Protein AF-A0A355FB93-F1 (afdb_monomer_lite)

Foldseek 3Di:
DDDDPDDDPDDDDDLLLLLLVVLVVLCVVLVDDPQRLCVVLVHDPCPNVCSSVCVDPDDPVVLVSSCVSSVHDSVVSVCVSPPDPDPCVVCVVVVRNPPPPPPPPPPPPPDPPVCPPVNVVVVVVVVVVVVCVVVVVDDPPPDD

Radius of gyration: 27.08 Å; chains: 1; bounding box: 43×81×62 Å

Structure (mmCIF, N/CA/C/O backbone):
data_AF-A0A355FB93-F1
#
_entry.id   AF-A0A355FB93-F1
#
loop_
_atom_site.group_PDB
_atom_site.id
_atom_site.type_symbol
_atom_site.label_atom_id
_atom_site.label_alt_id
_atom_site.label_comp_id
_atom_site.label_asym_id
_atom_site.label_entity_id
_atom_site.label_seq_id
_atom_site.pdbx_PDB_ins_code
_atom_site.Cartn_x
_atom_site.Cartn_y
_atom_site.Cartn_z
_atom_site.occupancy
_atom_site.B_iso_or_equiv
_atom_site.auth_seq_id
_atom_site.auth_comp_id
_atom_site.auth_asym_id
_atom_site.auth_atom_id
_atom_site.pdbx_PDB_model_num
ATOM 1 N N . MET A 1 1 ? 28.193 -21.430 -10.856 1.00 40.84 1 MET A N 1
ATOM 2 C CA . MET A 1 1 ? 28.932 -20.172 -10.626 1.00 40.84 1 MET A CA 1
ATOM 3 C C . MET A 1 1 ? 27.906 -19.048 -10.662 1.00 40.84 1 MET A C 1
ATOM 5 O O . MET A 1 1 ? 27.457 -18.692 -11.739 1.00 40.84 1 MET A O 1
ATOM 9 N N . PHE A 1 2 ? 27.410 -18.619 -9.497 1.00 38.72 2 PHE A N 1
ATOM 10 C CA . PHE A 1 2 ? 26.407 -17.553 -9.392 1.00 38.72 2 PHE A CA 1
ATOM 11 C C . PHE A 1 2 ? 27.139 -16.216 -9.314 1.00 38.72 2 PHE A C 1
ATOM 13 O O . PHE A 1 2 ? 27.811 -15.940 -8.323 1.00 38.72 2 PHE A O 1
ATOM 20 N N . THR A 1 3 ? 27.051 -15.415 -10.371 1.00 38.16 3 THR A N 1
ATOM 21 C CA . THR A 1 3 ? 27.638 -14.076 -10.395 1.00 38.16 3 THR A CA 1
ATOM 22 C C . THR A 1 3 ? 26.816 -13.167 -9.488 1.00 38.16 3 THR A C 1
ATOM 24 O O . THR A 1 3 ? 25.706 -12.758 -9.825 1.00 38.16 3 THR A O 1
ATOM 27 N N . MET A 1 4 ? 27.371 -12.889 -8.310 1.00 42.62 4 MET A N 1
ATOM 28 C CA . MET A 1 4 ? 26.972 -11.791 -7.437 1.00 42.62 4 MET A CA 1
ATOM 29 C C . MET A 1 4 ? 27.092 -10.478 -8.219 1.00 42.62 4 MET A C 1
ATOM 31 O O . MET A 1 4 ? 28.192 -9.980 -8.429 1.00 42.62 4 MET A O 1
ATOM 35 N N . ILE A 1 5 ? 25.961 -9.922 -8.655 1.00 50.38 5 ILE A N 1
ATOM 36 C CA . ILE A 1 5 ? 25.857 -8.498 -8.992 1.00 50.38 5 ILE A CA 1
ATOM 37 C C . ILE A 1 5 ? 25.240 -7.820 -7.772 1.00 50.38 5 ILE A C 1
ATOM 39 O O . ILE A 1 5 ? 24.046 -7.527 -7.726 1.00 50.38 5 ILE A O 1
ATOM 43 N N . THR A 1 6 ? 26.061 -7.635 -6.747 1.00 56.94 6 THR A N 1
ATOM 44 C CA . THR A 1 6 ? 25.876 -6.553 -5.784 1.00 56.94 6 THR A CA 1
ATOM 45 C C . THR A 1 6 ? 26.610 -5.352 -6.353 1.00 56.94 6 THR A C 1
ATOM 47 O O . THR A 1 6 ? 27.833 -5.393 -6.421 1.00 56.94 6 THR A O 1
ATOM 50 N N . ASP A 1 7 ? 25.875 -4.344 -6.820 1.00 39.00 7 ASP A N 1
ATOM 51 C CA . ASP A 1 7 ? 26.002 -2.988 -6.276 1.00 39.00 7 ASP A CA 1
ATOM 52 C C . ASP A 1 7 ? 25.021 -2.017 -6.963 1.00 39.00 7 ASP A C 1
ATOM 54 O O . ASP A 1 7 ? 25.115 -1.726 -8.157 1.00 39.00 7 ASP A O 1
ATOM 58 N N . ARG A 1 8 ? 24.047 -1.541 -6.184 1.00 47.75 8 ARG A N 1
ATOM 59 C CA . ARG A 1 8 ? 23.526 -0.169 -6.260 1.00 47.75 8 ARG A CA 1
ATOM 60 C C . ARG A 1 8 ? 22.793 0.145 -4.963 1.00 47.75 8 ARG A C 1
ATOM 62 O O . ARG A 1 8 ? 21.594 0.409 -4.921 1.00 47.75 8 ARG A O 1
ATOM 69 N N . THR A 1 9 ? 23.537 0.082 -3.870 1.00 51.34 9 THR A N 1
ATOM 70 C CA . THR A 1 9 ? 23.202 0.875 -2.693 1.00 51.34 9 THR A CA 1
ATOM 71 C C . THR A 1 9 ? 23.607 2.308 -2.990 1.00 51.34 9 THR A C 1
ATOM 73 O O . THR A 1 9 ? 24.762 2.632 -2.794 1.00 51.34 9 THR A O 1
ATOM 76 N N . GLU A 1 10 ? 22.690 3.139 -3.494 1.00 48.28 10 GLU 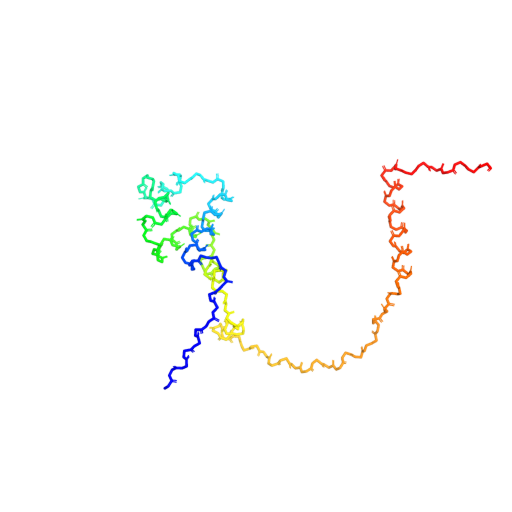A N 1
ATOM 77 C CA . GLU A 1 10 ? 22.734 4.600 -3.297 1.00 48.28 10 GLU A CA 1
ATOM 78 C C . GLU A 1 10 ? 21.467 5.275 -3.847 1.00 48.28 10 GLU A C 1
ATOM 80 O O . GLU A 1 10 ? 21.453 5.900 -4.902 1.00 48.28 10 GLU A O 1
ATOM 85 N N . SER A 1 11 ? 20.354 5.082 -3.129 1.00 40.84 11 SER A N 1
ATOM 86 C CA . SER A 1 11 ? 19.420 6.145 -2.722 1.00 40.84 11 SER A CA 1
ATOM 87 C C . SER A 1 11 ? 18.225 5.539 -1.961 1.00 40.84 11 SER A C 1
ATOM 89 O O . SER A 1 11 ? 17.523 4.679 -2.477 1.00 40.84 11 SER A O 1
ATOM 91 N N . THR A 1 12 ? 17.983 6.034 -0.742 1.00 48.34 12 THR A N 1
ATOM 92 C CA . THR A 1 12 ? 16.670 6.103 -0.057 1.00 48.34 12 THR A CA 1
ATOM 93 C C . THR A 1 12 ? 15.811 4.828 0.140 1.00 48.34 12 THR A C 1
ATOM 95 O O . THR A 1 12 ? 14.877 4.561 -0.608 1.00 48.34 12 THR A O 1
ATOM 98 N N . GLY A 1 13 ? 15.999 4.159 1.290 1.00 61.25 13 GLY A N 1
ATOM 99 C CA . GLY A 1 13 ? 15.015 3.272 1.947 1.00 61.25 13 GLY A CA 1
ATOM 100 C C . GLY A 1 13 ? 14.815 1.881 1.324 1.00 61.25 13 GLY A C 1
ATOM 101 O O . GLY A 1 13 ? 14.827 1.719 0.109 1.00 61.25 13 GLY A O 1
ATOM 102 N N . SER A 1 14 ? 14.601 0.854 2.158 1.00 87.81 14 SER A N 1
ATOM 103 C CA . SER A 1 14 ? 14.285 -0.510 1.676 1.00 87.81 14 SER A CA 1
ATOM 104 C C . SER A 1 14 ? 13.049 -0.515 0.759 1.00 87.81 14 SER A C 1
ATOM 106 O O . SER A 1 14 ? 12.168 0.336 0.910 1.00 87.81 14 SER A O 1
ATOM 108 N N . GLU A 1 15 ? 12.904 -1.486 -0.153 1.00 89.88 15 GLU A N 1
ATOM 109 C CA . GLU A 1 15 ? 11.696 -1.626 -0.991 1.00 89.88 15 GLU A CA 1
ATOM 110 C C . GLU A 1 15 ? 10.423 -1.659 -0.138 1.00 89.88 15 GLU A C 1
ATOM 112 O O . GLU A 1 15 ? 9.395 -1.097 -0.508 1.00 89.88 15 GLU A O 1
ATOM 117 N N . THR A 1 16 ? 10.518 -2.249 1.054 1.00 92.12 16 THR A N 1
ATOM 118 C CA . THR A 1 16 ? 9.438 -2.250 2.045 1.00 92.12 16 THR A CA 1
ATOM 119 C C . THR A 1 16 ? 9.074 -0.835 2.492 1.00 92.12 16 THR A C 1
ATOM 121 O O . THR A 1 16 ? 7.898 -0.488 2.531 1.00 92.12 16 THR A O 1
ATOM 124 N N . GLU A 1 17 ? 10.060 0.006 2.802 1.00 93.00 17 GLU A N 1
ATOM 125 C CA . GLU A 1 17 ? 9.829 1.395 3.206 1.00 93.00 17 GLU A CA 1
ATOM 126 C C . GLU A 1 17 ? 9.209 2.214 2.071 1.00 93.00 17 GLU A C 1
ATOM 128 O O . GLU A 1 17 ? 8.259 2.966 2.286 1.00 93.00 17 GLU A O 1
ATOM 133 N N . ARG A 1 18 ? 9.693 2.028 0.842 1.00 94.06 18 ARG A N 1
ATOM 134 C CA . ARG A 1 18 ? 9.128 2.679 -0.344 1.00 94.06 18 ARG A CA 1
ATOM 135 C C . ARG A 1 18 ? 7.687 2.243 -0.599 1.00 94.06 18 ARG A C 1
ATOM 137 O O . ARG A 1 18 ? 6.843 3.087 -0.894 1.00 94.06 18 ARG A O 1
ATOM 144 N N . LEU A 1 19 ? 7.378 0.962 -0.399 1.00 95.19 19 LEU A N 1
ATOM 145 C CA . LEU A 1 19 ? 6.015 0.445 -0.489 1.00 95.19 19 LEU A CA 1
ATOM 146 C C . LEU A 1 19 ? 5.109 1.026 0.608 1.00 95.19 19 LEU A C 1
ATOM 148 O O . LEU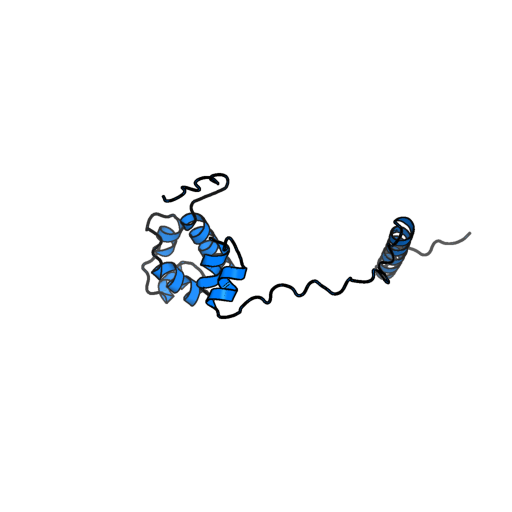 A 1 19 ? 3.985 1.426 0.314 1.00 95.19 19 LEU A O 1
ATOM 152 N N . LEU A 1 20 ? 5.599 1.150 1.848 1.00 95.69 20 LEU A N 1
ATOM 153 C CA . LEU A 1 20 ? 4.868 1.817 2.934 1.00 95.69 20 LEU A CA 1
ATOM 154 C C . LEU A 1 20 ? 4.588 3.293 2.618 1.00 95.69 20 LEU A C 1
ATOM 156 O O . LEU A 1 20 ? 3.476 3.756 2.858 1.00 95.69 20 LEU A O 1
ATOM 160 N N . ARG A 1 21 ? 5.554 4.020 2.039 1.00 95.12 21 ARG A N 1
ATOM 161 C CA . ARG A 1 21 ? 5.368 5.419 1.613 1.00 95.12 21 ARG A CA 1
ATOM 162 C C . ARG A 1 21 ? 4.328 5.550 0.499 1.00 95.12 21 ARG A C 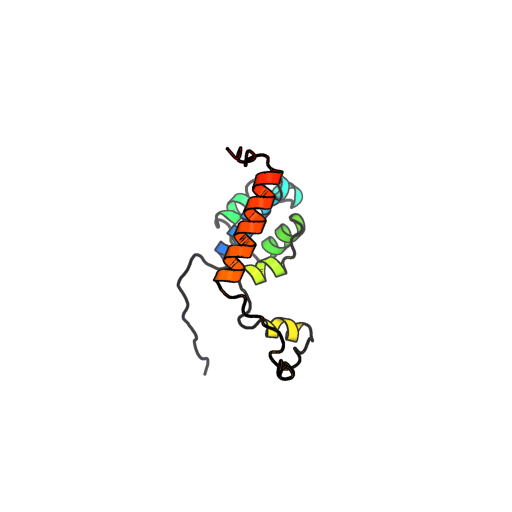1
ATOM 164 O O . ARG A 1 21 ? 3.489 6.443 0.570 1.00 95.12 21 ARG A O 1
ATOM 171 N N . LEU A 1 22 ? 4.343 4.657 -0.496 1.00 95.69 22 LEU A N 1
ATOM 172 C CA . LEU A 1 22 ? 3.320 4.636 -1.550 1.00 95.69 22 LEU A CA 1
ATOM 173 C C . LEU A 1 22 ? 1.927 4.346 -0.988 1.00 95.69 22 LEU A C 1
ATOM 175 O O . LEU A 1 22 ? 0.967 5.011 -1.368 1.00 95.69 22 LEU A O 1
ATOM 179 N N . LEU A 1 23 ? 1.814 3.390 -0.063 1.00 96.06 23 LEU A N 1
ATOM 180 C CA . LEU A 1 23 ? 0.548 3.094 0.605 1.00 96.06 23 LEU A CA 1
ATOM 181 C C . LEU A 1 23 ? 0.053 4.290 1.428 1.00 96.06 23 LEU A C 1
ATOM 183 O O . LEU A 1 23 ? -1.135 4.596 1.385 1.00 96.06 23 LEU A O 1
ATOM 187 N N . ASP A 1 24 ? 0.938 4.993 2.139 1.00 95.88 24 ASP A N 1
ATOM 188 C CA . ASP A 1 24 ? 0.553 6.192 2.892 1.00 95.88 24 ASP A CA 1
ATOM 189 C C . ASP A 1 24 ? 0.068 7.317 1.967 1.00 95.88 24 ASP A C 1
ATOM 191 O O . ASP A 1 24 ? -0.985 7.909 2.205 1.00 95.88 24 ASP A O 1
ATOM 195 N N . ALA A 1 25 ? 0.776 7.557 0.859 1.00 95.81 25 ALA A N 1
ATOM 196 C CA . ALA A 1 25 ? 0.363 8.523 -0.155 1.00 95.81 25 ALA A CA 1
ATOM 197 C C . ALA A 1 25 ? -1.005 8.167 -0.762 1.00 95.81 25 ALA A C 1
ATOM 199 O O . ALA A 1 25 ? -1.879 9.027 -0.865 1.00 95.81 25 ALA A O 1
ATOM 200 N N . ALA A 1 26 ? -1.232 6.893 -1.087 1.00 95.88 26 ALA A N 1
ATOM 201 C CA . ALA A 1 26 ? -2.514 6.407 -1.587 1.00 95.88 26 ALA A CA 1
ATOM 202 C C . ALA A 1 26 ? -3.660 6.620 -0.583 1.00 95.88 26 ALA A C 1
ATOM 204 O O . ALA A 1 26 ? -4.750 7.059 -0.958 1.00 95.88 26 ALA A O 1
ATOM 205 N N . ILE A 1 27 ? -3.413 6.369 0.706 1.00 95.88 27 ILE A N 1
ATOM 206 C CA . ILE A 1 27 ? -4.384 6.638 1.773 1.00 95.88 27 ILE A CA 1
ATOM 207 C C . ILE A 1 27 ? -4.714 8.133 1.829 1.00 95.88 27 ILE A C 1
ATOM 209 O O . ILE A 1 27 ? -5.892 8.488 1.869 1.00 95.88 27 ILE A O 1
ATOM 213 N N . LEU A 1 28 ? -3.708 9.010 1.776 1.00 95.12 28 LEU A N 1
ATOM 214 C CA . LEU A 1 28 ? -3.915 10.462 1.763 1.00 95.12 28 LEU A CA 1
ATOM 215 C C . LEU A 1 28 ? -4.739 10.911 0.545 1.00 95.12 28 LEU A C 1
ATOM 217 O O . LEU A 1 28 ? -5.684 11.687 0.693 1.00 95.12 28 LEU A O 1
ATOM 221 N N . MET A 1 29 ? -4.440 10.377 -0.642 1.00 95.88 29 MET A N 1
ATOM 222 C CA . MET A 1 29 ? -5.165 10.686 -1.881 1.00 95.88 29 MET A CA 1
ATOM 223 C C . MET A 1 29 ? -6.616 10.196 -1.868 1.00 95.88 29 MET A C 1
ATOM 225 O O . MET A 1 29 ? -7.479 10.840 -2.462 1.00 95.88 29 MET A O 1
ATOM 229 N N . SER A 1 30 ? -6.911 9.108 -1.150 1.00 95.19 30 SER A N 1
ATOM 230 C CA . SER A 1 30 ? -8.275 8.574 -1.028 1.00 95.19 30 SER A CA 1
ATOM 231 C C . SER A 1 30 ? -9.242 9.502 -0.281 1.00 95.19 30 SER A C 1
ATOM 233 O O . SER A 1 30 ? -10.451 9.284 -0.327 1.00 95.19 30 SER A O 1
ATOM 235 N N . ARG A 1 31 ? -8.730 10.520 0.434 1.00 93.81 31 ARG A N 1
ATOM 236 C CA . ARG A 1 31 ? -9.487 11.415 1.334 1.00 93.81 31 ARG A CA 1
ATOM 237 C C . ARG A 1 31 ? -10.246 10.697 2.460 1.00 93.81 31 ARG A C 1
ATOM 239 O O . ARG A 1 31 ? -11.070 11.314 3.133 1.00 93.81 31 ARG A O 1
ATOM 246 N N . ARG A 1 32 ? -9.959 9.417 2.703 1.00 95.38 32 ARG A N 1
ATOM 247 C CA . ARG A 1 32 ? -10.549 8.624 3.787 1.00 95.38 32 ARG A CA 1
ATOM 248 C C . ARG A 1 32 ? -9.611 8.600 4.979 1.00 95.38 32 ARG A C 1
ATOM 250 O O . ARG A 1 32 ? -8.388 8.564 4.848 1.00 95.38 32 ARG A O 1
ATOM 257 N N . SER A 1 33 ? -10.181 8.615 6.179 1.00 95.38 33 SER A N 1
ATOM 258 C CA . SER A 1 33 ? -9.362 8.545 7.391 1.00 95.38 33 SER A CA 1
ATOM 259 C C . SER A 1 33 ? -8.793 7.137 7.584 1.00 95.38 33 SER A C 1
ATOM 261 O O . SER A 1 33 ? -9.452 6.140 7.285 1.00 95.38 33 SER A O 1
ATOM 263 N N . ARG A 1 34 ? -7.604 7.031 8.190 1.00 95.94 34 ARG A N 1
ATOM 264 C CA . ARG A 1 34 ? -7.011 5.731 8.562 1.00 95.94 34 ARG A CA 1
ATOM 265 C C . ARG A 1 34 ? -7.973 4.868 9.392 1.00 95.94 34 ARG A C 1
ATOM 267 O O . ARG A 1 34 ? -8.082 3.676 9.147 1.00 95.94 34 ARG A O 1
ATOM 274 N N . ARG A 1 35 ? -8.729 5.485 10.310 1.00 96.62 35 ARG A N 1
ATOM 275 C CA . ARG A 1 35 ? -9.746 4.811 11.138 1.00 96.62 35 ARG A CA 1
ATOM 276 C C . ARG A 1 35 ? -10.896 4.239 10.307 1.00 96.62 35 ARG A C 1
ATOM 278 O O . ARG A 1 35 ? -11.439 3.190 10.639 1.00 96.62 35 ARG A O 1
ATOM 285 N N . GLU A 1 36 ? -11.307 4.942 9.257 1.00 97.62 36 GLU A N 1
ATOM 286 C CA . GLU A 1 36 ? -12.360 4.469 8.365 1.00 97.62 36 GLU A CA 1
ATOM 287 C C . GLU A 1 36 ? -11.911 3.240 7.574 1.00 97.62 36 GLU A C 1
ATOM 289 O O . GLU A 1 36 ? -12.658 2.264 7.512 1.00 97.62 36 GLU A O 1
ATOM 294 N N . ILE A 1 37 ? -10.686 3.279 7.046 1.00 97.75 37 ILE A N 1
ATOM 295 C CA . ILE A 1 37 ? -10.055 2.164 6.332 1.00 97.75 37 ILE A CA 1
ATOM 296 C C . ILE A 1 37 ? -9.888 0.962 7.269 1.00 97.75 37 ILE A C 1
ATOM 298 O O . ILE A 1 37 ? -10.320 -0.136 6.933 1.00 97.75 37 ILE A O 1
ATOM 302 N N . GLU A 1 38 ? -9.350 1.169 8.478 1.00 98.06 38 GLU A N 1
ATOM 303 C CA . GLU A 1 38 ? -9.223 0.122 9.505 1.00 98.06 38 GLU A CA 1
ATOM 304 C C . GLU A 1 38 ? -10.576 -0.536 9.800 1.00 98.06 38 GLU A C 1
ATOM 306 O O . GLU A 1 38 ? -10.700 -1.756 9.738 1.00 98.06 38 GLU A O 1
ATOM 311 N N . ARG A 1 39 ? -11.622 0.265 10.037 1.00 97.75 39 ARG A N 1
ATOM 312 C CA . ARG A 1 39 ? -12.978 -0.240 10.290 1.00 97.75 39 ARG A CA 1
ATOM 313 C C . ARG A 1 39 ? -13.528 -1.042 9.112 1.00 97.75 39 ARG A C 1
ATOM 315 O O . ARG A 1 39 ? -14.176 -2.060 9.336 1.00 97.75 39 ARG A O 1
ATOM 322 N N . LYS A 1 40 ? -13.301 -0.595 7.875 1.00 97.69 40 LYS A N 1
ATOM 323 C CA . LYS A 1 40 ? -13.799 -1.284 6.678 1.00 97.69 40 LYS A CA 1
ATOM 324 C C . LYS A 1 40 ? -13.084 -2.618 6.443 1.00 97.69 40 LYS A C 1
ATOM 326 O O . LYS A 1 40 ? -13.732 -3.581 6.046 1.00 97.69 40 LYS A O 1
ATOM 331 N N . LEU A 1 41 ? -11.795 -2.686 6.771 1.00 97.38 41 LEU A N 1
ATOM 332 C CA . LEU A 1 41 ? -10.972 -3.896 6.707 1.00 97.38 41 LEU A CA 1
ATOM 333 C C . LEU A 1 41 ? -11.119 -4.818 7.932 1.00 97.38 41 LEU A C 1
ATOM 335 O O . LEU A 1 41 ? -10.511 -5.887 7.966 1.00 97.38 41 LEU A O 1
ATOM 339 N N . GLY A 1 42 ? -11.898 -4.422 8.946 1.00 97.75 42 GLY A N 1
ATOM 340 C CA . GLY A 1 42 ? -12.036 -5.173 10.199 1.00 97.75 42 GLY A CA 1
ATOM 341 C C . GLY A 1 42 ? -10.763 -5.179 11.054 1.00 97.75 42 GLY A C 1
ATOM 342 O O . GLY A 1 42 ? -10.558 -6.085 11.859 1.00 97.75 42 GLY A O 1
ATOM 343 N N . TRP A 1 43 ? -9.880 -4.199 10.866 1.00 97.62 43 TRP A N 1
ATOM 344 C CA . TRP A 1 43 ? -8.636 -4.063 11.617 1.00 97.62 43 TRP A CA 1
ATOM 345 C C . TRP A 1 43 ? -8.850 -3.288 12.916 1.00 97.62 43 TRP A C 1
ATOM 347 O O . TRP A 1 43 ? -9.726 -2.426 13.021 1.00 97.62 43 TRP A O 1
ATOM 357 N N . SER A 1 44 ? -8.024 -3.590 13.919 1.00 97.12 44 SER A N 1
ATOM 358 C CA . SER A 1 44 ? -8.043 -2.867 15.186 1.00 97.12 44 SER A CA 1
ATOM 359 C C . SER A 1 44 ? -7.603 -1.413 15.006 1.00 97.12 44 SER A C 1
ATOM 361 O O . SER A 1 44 ? -6.841 -1.064 14.101 1.00 97.12 44 SER A O 1
ATOM 363 N N . GLN A 1 45 ? -8.081 -0.546 15.897 1.00 96.75 45 GLN A N 1
ATOM 364 C CA . GLN A 1 45 ? -7.735 0.869 15.862 1.00 96.75 45 GLN A CA 1
ATOM 365 C C . GLN A 1 45 ? -6.219 1.069 16.007 1.00 96.75 45 GLN A C 1
ATOM 367 O O . GLN A 1 45 ? -5.596 0.561 16.939 1.00 96.75 45 GLN A O 1
ATOM 372 N N . GLY A 1 46 ? -5.629 1.852 15.105 1.00 96.31 46 GLY A N 1
ATOM 373 C CA . GLY A 1 46 ? -4.197 2.154 15.103 1.00 96.31 46 GLY A CA 1
ATOM 374 C C . GLY A 1 46 ? -3.320 1.071 14.470 1.00 96.31 46 GLY A C 1
ATOM 375 O O . GLY A 1 46 ? -2.096 1.248 14.423 1.00 96.31 46 GLY A O 1
ATOM 376 N N . TYR A 1 47 ? -3.911 -0.012 13.956 1.00 97.44 47 TYR A N 1
ATOM 377 C CA . TYR A 1 47 ? -3.205 -1.052 13.213 1.00 97.44 47 TYR A CA 1
ATOM 378 C C . TYR A 1 47 ? -2.473 -0.479 11.998 1.00 97.44 47 TYR A C 1
ATOM 380 O O . TYR A 1 47 ? -1.271 -0.693 11.837 1.00 97.44 47 TYR A O 1
ATOM 388 N N . LEU A 1 48 ? -3.162 0.332 11.192 1.00 96.75 48 LEU A N 1
ATOM 389 C CA . LEU A 1 48 ? -2.613 0.957 9.992 1.00 96.75 48 LEU A CA 1
ATOM 390 C C . LEU A 1 48 ? -1.496 1.936 10.355 1.00 96.75 48 LEU A C 1
ATOM 392 O O . LEU A 1 48 ? -0.456 1.973 9.707 1.00 96.75 48 LEU A O 1
ATOM 396 N N . GLY A 1 49 ? -1.655 2.676 11.454 1.00 96.50 49 GLY A N 1
ATOM 397 C CA . GLY A 1 49 ? -0.587 3.531 11.972 1.00 96.50 49 GLY A CA 1
ATOM 398 C C . GLY A 1 49 ? 0.654 2.740 12.403 1.00 96.50 49 GLY A C 1
ATOM 399 O O . GLY A 1 49 ? 1.777 3.195 12.202 1.00 96.50 49 GLY A O 1
ATOM 400 N N . SER A 1 50 ? 0.482 1.573 13.024 1.00 96.88 50 SER A N 1
ATOM 401 C CA . SER A 1 50 ? 1.599 0.704 13.418 1.00 96.88 50 SER A CA 1
ATOM 402 C C . SER A 1 50 ? 2.281 0.053 12.216 1.00 96.88 50 SER A C 1
ATOM 404 O O . SER A 1 50 ? 3.509 -0.012 12.201 1.00 96.88 50 SER A O 1
ATOM 406 N N . LEU A 1 51 ? 1.511 -0.341 11.198 1.00 96.81 51 LEU A N 1
ATOM 407 C CA . LEU A 1 51 ? 2.017 -0.851 9.924 1.00 96.81 51 LEU A CA 1
ATOM 408 C C . LEU A 1 51 ? 2.852 0.206 9.184 1.00 96.81 51 LEU A C 1
ATOM 410 O O . LEU A 1 51 ? 4.007 -0.043 8.859 1.00 96.81 51 LEU A O 1
ATOM 414 N N . LEU A 1 52 ? 2.306 1.411 8.985 1.00 95.31 52 LEU A N 1
ATOM 415 C CA . LEU A 1 52 ? 2.970 2.494 8.245 1.00 95.31 52 LEU A CA 1
ATOM 416 C C . LEU A 1 52 ? 4.234 3.022 8.935 1.00 95.31 52 LEU A C 1
ATOM 418 O O . LEU A 1 52 ? 5.154 3.482 8.272 1.00 95.31 52 LEU A O 1
ATOM 422 N N . ARG A 1 53 ? 4.308 2.923 10.267 1.00 94.06 53 ARG A N 1
ATOM 423 C CA . ARG A 1 53 ? 5.519 3.251 11.041 1.00 94.06 53 ARG A CA 1
ATOM 424 C C . ARG A 1 53 ? 6.516 2.092 11.137 1.00 94.06 53 ARG A C 1
ATOM 426 O O . ARG A 1 53 ? 7.501 2.221 11.855 1.00 94.06 53 ARG A O 1
ATOM 433 N N . GLY A 1 54 ? 6.232 0.950 10.510 1.00 92.69 54 GLY A N 1
ATOM 434 C CA . GLY A 1 54 ? 7.100 -0.229 10.539 1.00 92.69 54 GLY A CA 1
ATOM 435 C C . GLY A 1 54 ? 7.168 -0.952 11.889 1.00 92.69 54 GLY A C 1
ATOM 436 O O . GLY A 1 54 ? 8.032 -1.800 12.078 1.00 92.69 54 GLY A O 1
ATOM 437 N N . ARG A 1 55 ? 6.265 -0.663 12.839 1.00 93.75 55 ARG A N 1
ATOM 438 C CA . ARG A 1 55 ? 6.194 -1.395 14.125 1.00 93.75 55 ARG A CA 1
ATOM 439 C C . ARG A 1 55 ? 5.648 -2.810 13.953 1.00 93.75 55 ARG A C 1
ATOM 441 O O . ARG A 1 55 ? 5.882 -3.670 14.793 1.00 93.75 55 ARG A O 1
ATOM 448 N N . ILE A 1 56 ? 4.888 -3.025 12.882 1.00 94.44 56 ILE A N 1
ATOM 449 C CA . ILE A 1 56 ? 4.418 -4.331 12.428 1.00 94.44 56 ILE A CA 1
ATOM 450 C C . ILE A 1 56 ? 4.999 -4.544 11.032 1.00 94.44 56 ILE A C 1
ATOM 452 O O . ILE A 1 56 ? 4.966 -3.636 10.203 1.00 94.44 56 ILE A O 1
ATOM 456 N N . GLY A 1 57 ? 5.525 -5.740 10.772 1.00 93.25 57 GLY A N 1
ATOM 457 C CA . GLY A 1 57 ? 6.105 -6.071 9.474 1.00 93.25 57 GLY A CA 1
ATOM 458 C C . GLY A 1 57 ? 5.073 -6.043 8.343 1.00 93.25 57 GLY A C 1
ATOM 459 O O . GLY A 1 57 ? 3.985 -6.618 8.462 1.00 93.25 57 GLY A O 1
ATOM 460 N N . LEU A 1 58 ? 5.439 -5.424 7.218 1.00 96.06 58 LEU A N 1
ATOM 461 C CA . LEU A 1 58 ? 4.623 -5.406 6.009 1.00 96.06 58 LEU A CA 1
ATOM 462 C C . LEU A 1 58 ? 4.623 -6.784 5.339 1.00 96.06 58 LEU A C 1
ATOM 464 O O . LEU A 1 58 ? 5.503 -7.142 4.566 1.00 96.06 58 LEU A O 1
ATOM 468 N N . LYS A 1 59 ? 3.596 -7.573 5.637 1.00 95.94 59 LYS A N 1
ATOM 469 C CA . LYS A 1 59 ? 3.278 -8.811 4.913 1.00 95.94 59 LYS A CA 1
ATOM 470 C C . LYS A 1 59 ? 2.570 -8.523 3.586 1.00 95.94 59 LYS A C 1
ATOM 472 O O . LYS A 1 59 ? 1.784 -7.582 3.497 1.00 95.94 59 LYS A O 1
ATOM 477 N N . VAL A 1 60 ? 2.757 -9.415 2.613 1.00 95.81 60 VAL A N 1
ATOM 478 C CA . VAL A 1 60 ? 2.142 -9.359 1.272 1.00 95.81 60 VAL A CA 1
ATOM 479 C C . VAL A 1 60 ? 0.617 -9.202 1.326 1.00 95.81 60 VAL A C 1
ATOM 481 O O . VAL A 1 60 ? 0.048 -8.415 0.575 1.00 95.81 60 VAL A O 1
ATOM 484 N N . TRP A 1 61 ? -0.059 -9.887 2.255 1.00 97.25 61 TRP A N 1
ATOM 485 C CA . TRP A 1 61 ? -1.516 -9.795 2.384 1.00 97.25 61 TRP A CA 1
ATOM 486 C C . TRP A 1 61 ? -2.007 -8.374 2.714 1.00 97.25 61 TRP A C 1
ATOM 488 O O . TRP A 1 61 ? -3.092 -8.006 2.270 1.00 97.25 61 TRP A O 1
ATOM 498 N N . HIS A 1 62 ? -1.221 -7.551 3.427 1.00 97.12 62 HIS A N 1
ATOM 499 C CA . HIS A 1 62 ? -1.597 -6.158 3.698 1.00 97.12 62 HIS A CA 1
ATOM 500 C C . HIS A 1 62 ? -1.639 -5.340 2.414 1.00 97.12 62 HIS A C 1
ATOM 502 O O . HIS A 1 62 ? -2.527 -4.510 2.252 1.00 97.12 62 HIS A O 1
ATOM 508 N N . VAL A 1 63 ? -0.686 -5.582 1.507 1.00 96.81 63 VAL A N 1
ATOM 509 C CA . VAL A 1 63 ? -0.611 -4.890 0.218 1.00 96.81 63 VAL A CA 1
ATOM 510 C C . VAL A 1 63 ? -1.874 -5.191 -0.573 1.00 96.81 63 VAL A C 1
ATOM 512 O O . VAL A 1 63 ? -2.534 -4.264 -1.028 1.00 96.81 63 VAL A O 1
ATOM 515 N N . PHE A 1 64 ? -2.281 -6.461 -0.653 1.00 97.69 64 PHE A N 1
ATOM 516 C CA . PHE A 1 64 ? -3.528 -6.856 -1.314 1.00 97.69 64 PHE A CA 1
ATOM 517 C C . PHE A 1 64 ? -4.781 -6.298 -0.634 1.00 97.69 64 PHE A C 1
ATOM 519 O O . PHE A 1 64 ? -5.698 -5.858 -1.320 1.00 97.69 64 PHE A O 1
ATOM 526 N N . ALA A 1 65 ? -4.844 -6.308 0.698 1.00 97.69 65 ALA A N 1
ATOM 527 C CA . ALA A 1 65 ? -5.995 -5.782 1.426 1.00 97.69 65 ALA A CA 1
ATOM 528 C C . ALA A 1 65 ? -6.160 -4.269 1.209 1.00 97.69 65 ALA A C 1
ATOM 530 O O . ALA A 1 65 ? -7.245 -3.811 0.860 1.00 97.69 65 ALA A O 1
ATOM 531 N N . LEU A 1 66 ? -5.075 -3.504 1.360 1.00 97.12 66 LEU A N 1
ATOM 532 C CA . LEU A 1 66 ? -5.096 -2.050 1.207 1.00 97.12 66 LEU A CA 1
ATOM 533 C C . LEU A 1 66 ? -5.301 -1.623 -0.239 1.00 97.12 66 LEU A C 1
ATOM 535 O O . LEU A 1 66 ? -6.106 -0.738 -0.487 1.00 97.12 66 LEU A O 1
ATOM 539 N N . SER A 1 67 ? -4.614 -2.250 -1.192 1.00 96.75 67 SER A N 1
ATOM 540 C CA . SER A 1 67 ? -4.783 -1.929 -2.616 1.00 96.75 67 SER A CA 1
ATOM 541 C C . SER A 1 67 ? -6.232 -2.121 -3.064 1.00 96.75 67 SER A C 1
ATOM 543 O O . SER A 1 67 ? -6.811 -1.198 -3.625 1.00 96.75 67 SER A O 1
ATOM 545 N N . ARG A 1 68 ? -6.873 -3.242 -2.704 1.00 95.94 68 ARG A N 1
ATOM 546 C CA . ARG A 1 68 ? -8.298 -3.477 -2.996 1.00 95.94 68 ARG A CA 1
ATOM 547 C C . ARG A 1 68 ? -9.214 -2.445 -2.343 1.00 95.94 68 ARG A C 1
ATOM 549 O O . ARG A 1 68 ? -10.116 -1.940 -2.998 1.00 95.94 68 ARG A O 1
ATOM 556 N N . GLU A 1 69 ? -8.974 -2.114 -1.077 1.00 97.06 69 GLU A N 1
ATOM 557 C CA . GLU A 1 69 ? -9.771 -1.119 -0.346 1.00 97.06 69 GLU A CA 1
ATOM 558 C C . GLU A 1 69 ? -9.598 0.309 -0.891 1.00 97.06 69 GLU A C 1
ATOM 560 O O . GLU A 1 69 ? -10.512 1.129 -0.797 1.00 97.06 69 GLU A O 1
ATOM 565 N N . LEU A 1 70 ? -8.435 0.607 -1.471 1.00 96.06 70 LEU A N 1
ATOM 566 C CA . LEU A 1 70 ? -8.100 1.901 -2.067 1.00 96.06 70 LEU A CA 1
ATOM 567 C C . LEU A 1 70 ? -8.397 1.963 -3.575 1.00 96.06 70 LEU A C 1
ATOM 569 O O . LEU A 1 70 ? -8.203 3.015 -4.176 1.00 96.06 70 LEU A O 1
ATOM 573 N N . GLY A 1 71 ? -8.861 0.868 -4.189 1.00 95.44 71 GLY A N 1
ATOM 574 C CA . GLY A 1 71 ? -9.129 0.799 -5.630 1.00 95.44 71 GLY A CA 1
ATOM 575 C C . GLY A 1 71 ? -7.868 0.843 -6.499 1.00 95.44 71 GLY A C 1
ATOM 576 O O . GLY A 1 71 ? -7.907 1.343 -7.619 1.00 95.44 71 GLY A O 1
ATOM 577 N N . ILE A 1 72 ? -6.744 0.354 -5.978 1.00 96.31 72 ILE A N 1
ATOM 578 C CA . ILE A 1 72 ? -5.444 0.326 -6.650 1.00 96.31 72 ILE A CA 1
ATOM 579 C C . ILE A 1 72 ? -5.144 -1.101 -7.095 1.00 96.31 72 ILE A C 1
ATOM 581 O O . ILE A 1 72 ? -5.354 -2.048 -6.340 1.00 96.31 72 ILE A O 1
ATOM 585 N N . GLU A 1 73 ? -4.590 -1.253 -8.295 1.00 95.81 73 GLU A N 1
ATOM 586 C CA . GLU A 1 73 ? -4.105 -2.545 -8.773 1.00 95.81 73 GLU A CA 1
ATOM 587 C C . GLU A 1 73 ? -2.840 -2.950 -7.988 1.00 95.81 73 GLU A C 1
ATOM 589 O O . GLU A 1 73 ? -1.829 -2.245 -8.078 1.00 95.81 73 GLU A O 1
ATOM 594 N N . PRO A 1 74 ? -2.829 -4.059 -7.221 1.00 94.44 74 PRO A N 1
ATOM 595 C CA . PRO A 1 74 ? -1.688 -4.419 -6.378 1.00 94.44 74 PRO A CA 1
ATOM 596 C C . PRO A 1 74 ? -0.376 -4.536 -7.161 1.00 94.44 74 PRO A C 1
ATOM 598 O O . PRO A 1 74 ? 0.671 -4.106 -6.675 1.00 94.44 74 PRO A O 1
ATOM 601 N N . LEU A 1 75 ? -0.430 -5.074 -8.387 1.00 92.50 75 LEU A N 1
ATOM 602 C CA . LEU A 1 75 ? 0.746 -5.219 -9.246 1.00 92.50 75 LEU A CA 1
ATOM 603 C C . LEU A 1 75 ? 1.395 -3.865 -9.571 1.00 92.50 75 LEU A C 1
ATOM 605 O O . LEU A 1 75 ? 2.620 -3.774 -9.616 1.00 92.50 75 LEU A O 1
ATOM 609 N N . SER A 1 76 ? 0.599 -2.799 -9.713 1.00 93.75 76 SER A N 1
ATOM 610 C CA . SER A 1 76 ? 1.120 -1.453 -9.981 1.00 93.75 76 SER A CA 1
ATOM 611 C C . SER A 1 76 ? 2.022 -0.945 -8.852 1.00 93.75 76 SER A C 1
ATOM 613 O O . SER A 1 76 ? 3.058 -0.336 -9.121 1.00 93.75 76 SER A O 1
ATOM 615 N N . LEU A 1 77 ? 1.699 -1.263 -7.592 1.00 94.94 77 LEU A N 1
ATOM 616 C CA . LEU A 1 77 ? 2.517 -0.886 -6.439 1.00 94.94 77 LEU A CA 1
ATOM 617 C C . LEU A 1 77 ? 3.873 -1.594 -6.480 1.00 94.94 77 LEU A C 1
ATOM 619 O O . LEU A 1 77 ? 4.909 -0.957 -6.296 1.00 94.94 77 LEU A O 1
ATOM 623 N N . PHE A 1 78 ? 3.877 -2.898 -6.769 1.00 93.69 78 PHE A N 1
ATOM 624 C CA . PHE A 1 78 ? 5.113 -3.670 -6.875 1.00 93.69 78 PHE A CA 1
ATOM 625 C C . PHE A 1 78 ? 5.983 -3.204 -8.039 1.00 93.69 78 PHE A C 1
ATOM 627 O O . PHE A 1 78 ? 7.176 -3.033 -7.834 1.00 93.69 78 PHE A O 1
ATOM 634 N N . LEU A 1 79 ? 5.411 -2.931 -9.214 1.00 92.50 79 LEU A N 1
ATOM 635 C CA . LEU A 1 79 ? 6.170 -2.433 -10.368 1.00 92.50 79 LEU A CA 1
ATOM 636 C C . LEU A 1 79 ? 6.700 -1.010 -10.159 1.00 92.50 79 LEU A C 1
ATOM 638 O O . LEU A 1 79 ? 7.777 -0.679 -10.643 1.00 92.50 79 LEU A O 1
ATOM 642 N N . THR A 1 80 ? 5.983 -0.178 -9.399 1.00 93.06 80 THR A N 1
ATOM 643 C CA . THR A 1 80 ? 6.459 1.163 -9.027 1.00 93.06 80 THR A CA 1
ATOM 644 C C . THR A 1 80 ? 7.650 1.077 -8.069 1.00 93.06 80 THR A C 1
ATOM 646 O O . THR A 1 80 ? 8.606 1.849 -8.170 1.00 93.06 80 THR A O 1
ATOM 649 N N . VAL A 1 81 ? 7.615 0.135 -7.119 1.00 93.94 81 VAL A N 1
ATOM 650 C CA . VAL A 1 81 ? 8.701 -0.040 -6.148 1.00 93.94 81 VAL A CA 1
ATOM 651 C C . VAL A 1 81 ? 9.878 -0.811 -6.752 1.00 93.94 81 VAL A C 1
ATOM 653 O O . VAL A 1 81 ? 11.032 -0.440 -6.572 1.00 93.94 81 VAL A O 1
ATOM 656 N N . ALA A 1 82 ? 9.625 -1.868 -7.496 1.00 90.62 82 ALA A N 1
ATOM 657 C CA . ALA A 1 82 ? 10.637 -2.726 -8.085 1.00 90.62 82 ALA A CA 1
ATOM 658 C C . ALA A 1 82 ? 10.412 -2.776 -9.600 1.00 90.62 82 ALA A C 1
ATOM 660 O O . ALA A 1 82 ? 9.872 -3.763 -10.107 1.00 90.62 82 ALA A O 1
ATOM 661 N N . PRO A 1 83 ? 10.783 -1.706 -10.329 1.00 88.31 83 PRO A N 1
ATOM 662 C CA . PRO A 1 83 ? 10.653 -1.702 -11.774 1.00 88.31 83 PRO A CA 1
ATOM 663 C C . PRO A 1 83 ? 11.499 -2.835 -12.374 1.00 88.31 83 PRO A C 1
ATOM 665 O O . PRO A 1 83 ? 12.607 -3.105 -11.893 1.00 88.31 83 PRO A O 1
ATOM 668 N N . PRO A 1 84 ? 10.994 -3.522 -13.412 1.00 87.31 84 PRO A N 1
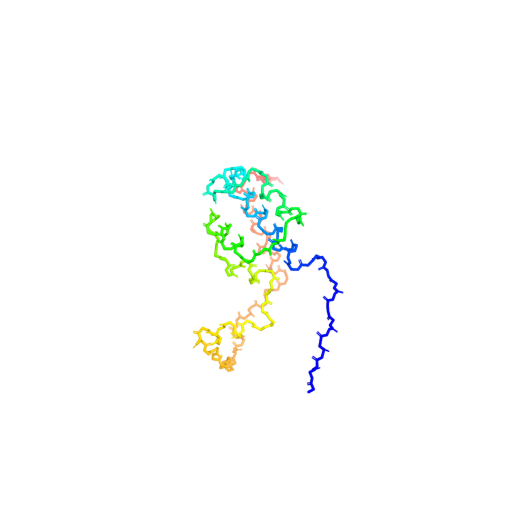ATOM 669 C CA . PRO A 1 84 ? 11.741 -4.583 -14.069 1.00 87.31 84 PRO A CA 1
ATOM 670 C C . PRO A 1 84 ? 13.019 -4.009 -14.690 1.00 87.31 84 PRO A C 1
ATOM 672 O O . PRO A 1 84 ? 13.028 -2.891 -15.203 1.00 87.31 84 PRO A O 1
ATOM 675 N N . ARG A 1 85 ? 14.101 -4.795 -14.686 1.00 87.50 85 ARG A N 1
ATOM 676 C CA . ARG A 1 85 ? 15.353 -4.410 -15.363 1.00 87.50 85 ARG A CA 1
ATOM 677 C C . ARG A 1 85 ? 15.177 -4.290 -16.874 1.00 87.50 85 ARG A C 1
ATOM 679 O O . ARG A 1 85 ? 15.815 -3.454 -17.497 1.00 87.50 85 ARG A O 1
ATOM 686 N N . ASP A 1 86 ? 14.317 -5.135 -17.428 1.00 87.50 86 ASP A N 1
ATOM 687 C CA . ASP A 1 86 ? 13.951 -5.145 -18.833 1.00 87.50 86 ASP A CA 1
ATOM 688 C C . ASP A 1 86 ? 12.416 -5.172 -18.946 1.00 87.50 86 ASP A C 1
ATOM 690 O O . ASP A 1 86 ? 11.797 -6.157 -18.532 1.00 87.50 86 ASP A O 1
ATOM 694 N N . PRO A 1 87 ? 11.776 -4.119 -19.483 1.00 82.81 87 PRO A N 1
ATOM 695 C CA . PRO A 1 87 ? 10.333 -4.098 -19.716 1.00 82.81 87 PRO A CA 1
ATOM 696 C C . PRO A 1 87 ? 9.855 -5.223 -20.643 1.00 82.81 87 PRO A C 1
ATOM 698 O O . PRO A 1 87 ? 8.721 -5.687 -20.511 1.00 82.81 87 PRO A O 1
ATOM 701 N N . SER A 1 88 ? 10.723 -5.693 -21.547 1.00 85.38 88 SER A N 1
ATOM 702 C CA . SER A 1 88 ? 10.417 -6.773 -22.485 1.00 85.38 88 SER A CA 1
ATOM 703 C C . SER A 1 88 ? 10.111 -8.087 -21.760 1.00 85.38 88 SER A C 1
ATOM 705 O O . SER A 1 88 ? 9.265 -8.859 -22.212 1.00 85.38 88 SER A O 1
ATOM 707 N N . TRP A 1 89 ? 10.701 -8.296 -20.576 1.00 85.12 89 TRP A N 1
ATOM 708 C CA . TRP A 1 89 ? 10.427 -9.459 -19.737 1.00 85.12 89 TRP A CA 1
ATOM 709 C C . TRP A 1 89 ? 8.947 -9.547 -19.346 1.00 85.12 89 TRP A C 1
ATOM 711 O O . TRP A 1 89 ? 8.369 -10.629 -19.414 1.00 85.12 89 TRP A O 1
ATOM 721 N N . ILE A 1 90 ? 8.302 -8.424 -18.999 1.00 86.25 90 ILE A N 1
ATOM 722 C CA . ILE A 1 90 ? 6.868 -8.413 -18.659 1.00 86.25 90 ILE A CA 1
ATOM 723 C C . ILE A 1 90 ? 6.034 -8.826 -19.872 1.00 86.25 90 ILE A C 1
ATOM 725 O O . ILE A 1 90 ? 5.131 -9.649 -19.743 1.00 86.25 90 ILE A O 1
ATOM 729 N N . LEU A 1 91 ? 6.357 -8.290 -21.052 1.00 86.19 91 LEU A N 1
ATOM 730 C CA . LEU A 1 91 ? 5.658 -8.625 -22.294 1.00 86.19 91 LEU A CA 1
ATOM 731 C C . LEU A 1 91 ? 5.779 -10.122 -22.605 1.00 86.19 91 LEU A C 1
ATOM 733 O O . LEU A 1 91 ? 4.770 -10.776 -22.866 1.00 86.19 91 LEU A O 1
ATOM 737 N N . GLN A 1 92 ? 6.977 -10.689 -22.456 1.00 87.25 92 GLN A N 1
ATOM 738 C CA . GLN A 1 92 ? 7.213 -12.121 -22.643 1.00 87.25 92 GLN A CA 1
ATOM 739 C C . GLN A 1 92 ? 6.403 -12.982 -21.662 1.00 87.25 92 GLN A C 1
ATOM 741 O O . GLN A 1 92 ? 5.838 -13.993 -22.073 1.00 87.25 92 GLN A O 1
ATOM 746 N N . GLN A 1 93 ? 6.290 -12.582 -20.387 1.00 84.81 93 GLN A N 1
ATOM 747 C CA . GLN A 1 93 ? 5.450 -13.297 -19.410 1.00 84.81 93 GLN A CA 1
ATOM 748 C C . GLN A 1 93 ? 3.957 -13.263 -19.772 1.00 84.81 93 GLN A C 1
ATOM 750 O O . GLN A 1 93 ? 3.216 -14.174 -19.411 1.00 84.81 93 GLN A O 1
ATOM 755 N N . LEU A 1 94 ? 3.519 -12.239 -20.508 1.00 86.12 94 LEU A N 1
ATOM 756 C CA . LEU A 1 94 ? 2.160 -12.124 -21.039 1.00 86.12 94 LEU A CA 1
ATOM 757 C C . LEU A 1 94 ? 1.975 -12.849 -22.385 1.00 86.12 94 LEU A C 1
ATOM 759 O O . LEU A 1 94 ? 0.904 -12.763 -22.979 1.00 86.12 94 LEU A O 1
ATOM 763 N N . GLY A 1 95 ? 3.000 -13.552 -22.883 1.00 86.31 95 GLY A N 1
ATOM 764 C CA . GLY A 1 95 ? 2.977 -14.213 -24.192 1.00 86.31 95 GLY A CA 1
ATOM 765 C C . GLY A 1 95 ? 3.078 -13.246 -25.375 1.00 86.31 95 GLY A C 1
ATOM 766 O O . GLY A 1 95 ? 2.887 -13.649 -26.520 1.00 86.31 95 GLY A O 1
ATOM 767 N N . ILE A 1 96 ? 3.390 -11.975 -25.115 1.00 86.38 96 ILE A N 1
ATOM 768 C CA . ILE A 1 96 ? 3.651 -10.970 -26.138 1.00 86.38 96 ILE A CA 1
ATOM 769 C C . ILE A 1 96 ? 5.137 -11.054 -26.451 1.00 86.38 96 ILE A C 1
ATOM 771 O O . ILE A 1 96 ? 5.977 -10.608 -25.670 1.00 86.38 96 ILE A O 1
ATOM 775 N N . ASN A 1 97 ? 5.473 -11.638 -27.596 1.00 79.31 97 ASN A N 1
ATOM 776 C CA . ASN A 1 97 ? 6.828 -11.534 -28.107 1.00 79.31 97 ASN A CA 1
ATOM 777 C C . ASN A 1 97 ? 6.972 -10.116 -28.674 1.00 79.31 97 ASN A C 1
ATOM 779 O O . ASN A 1 97 ? 6.290 -9.821 -29.662 1.00 79.31 97 ASN A O 1
ATOM 783 N N . PRO A 1 98 ? 7.760 -9.211 -28.061 1.00 65.25 98 PRO A N 1
ATOM 784 C CA . PRO A 1 98 ? 8.043 -7.945 -28.710 1.00 65.25 98 PRO A CA 1
ATOM 785 C C . PRO A 1 98 ? 8.722 -8.319 -30.021 1.00 65.25 98 PRO A C 1
ATOM 787 O O . PRO A 1 98 ? 9.803 -8.910 -30.007 1.00 65.25 98 PRO A O 1
ATOM 790 N N . ALA A 1 99 ? 8.047 -8.074 -31.146 1.00 62.50 99 ALA A N 1
ATOM 791 C CA . ALA A 1 99 ? 8.675 -8.233 -32.441 1.00 62.50 99 ALA A CA 1
ATOM 792 C C . ALA A 1 99 ? 10.024 -7.518 -32.348 1.00 62.50 99 ALA A C 1
ATOM 794 O O . ALA A 1 99 ? 10.081 -6.375 -31.879 1.00 62.50 99 ALA A O 1
ATOM 795 N N . THR A 1 100 ? 11.108 -8.212 -32.709 1.00 61.22 100 THR A N 1
ATOM 796 C CA . THR A 1 100 ? 12.373 -7.542 -33.009 1.00 61.22 100 THR A CA 1
ATOM 797 C C . THR A 1 100 ? 11.991 -6.323 -33.830 1.00 61.22 100 THR A C 1
ATOM 799 O O . THR A 1 100 ? 11.252 -6.530 -34.796 1.00 61.22 100 THR A O 1
ATOM 802 N N . PRO A 1 101 ? 12.352 -5.089 -33.422 1.00 56.12 101 PRO A N 1
ATOM 803 C CA . PRO A 1 101 ? 11.999 -3.929 -34.213 1.00 56.12 101 PRO A CA 1
ATOM 804 C C . PRO A 1 101 ? 12.497 -4.239 -35.614 1.00 56.12 101 PRO A C 1
ATOM 806 O O . PRO A 1 101 ? 13.699 -4.426 -35.819 1.00 56.12 101 PRO A O 1
ATOM 809 N N . GLU A 1 102 ? 11.553 -4.423 -36.538 1.00 58.66 102 GLU A N 1
ATOM 810 C CA . GLU A 1 102 ? 11.865 -4.433 -37.951 1.00 58.66 102 GLU A CA 1
ATOM 811 C C . GLU A 1 102 ? 12.681 -3.157 -38.128 1.00 58.66 102 GLU A C 1
ATOM 813 O O . GLU A 1 102 ? 12.221 -2.109 -37.648 1.00 58.66 102 GLU A O 1
ATOM 818 N N . PRO A 1 103 ? 13.943 -3.248 -38.598 1.00 60.12 103 PRO A N 1
ATOM 819 C CA . PRO A 1 103 ? 14.784 -2.072 -38.720 1.00 60.12 103 PRO A CA 1
ATOM 820 C C . PRO A 1 103 ? 13.927 -1.055 -39.444 1.00 60.12 103 PRO A C 1
ATOM 822 O O . PRO A 1 103 ? 13.438 -1.364 -40.533 1.00 60.12 103 PRO A O 1
ATOM 825 N N . ALA A 1 104 ? 13.631 0.061 -38.765 1.00 61.66 104 ALA A N 1
ATOM 826 C CA . ALA A 1 104 ? 12.721 1.049 -39.310 1.00 61.66 104 ALA A CA 1
ATOM 827 C C . ALA A 1 104 ? 13.183 1.278 -40.752 1.00 61.66 104 ALA A C 1
ATOM 829 O O . ALA A 1 104 ? 14.397 1.471 -40.937 1.00 61.66 104 ALA A O 1
ATOM 830 N N . PRO A 1 105 ? 12.296 1.158 -41.764 1.00 64.56 105 PRO A N 1
ATOM 831 C CA . PRO A 1 105 ? 12.679 1.541 -43.113 1.00 64.56 105 PRO A CA 1
ATOM 832 C C . PRO A 1 105 ? 13.363 2.900 -42.976 1.00 64.56 105 PRO A C 1
ATOM 834 O O . PRO A 1 105 ? 12.870 3.692 -42.160 1.00 64.56 105 PRO A O 1
ATOM 837 N N . PRO A 1 106 ? 14.527 3.120 -43.627 1.00 62.34 106 PRO A N 1
ATOM 838 C CA . PRO A 1 106 ? 15.284 4.349 -43.463 1.00 62.34 106 PRO A CA 1
ATOM 839 C C . PRO A 1 106 ? 14.277 5.479 -43.501 1.00 62.34 106 PRO A C 1
ATOM 841 O O . PRO A 1 106 ? 13.536 5.600 -44.477 1.00 62.34 106 PRO A O 1
ATOM 844 N N . VAL A 1 107 ? 14.137 6.190 -42.383 1.00 63.50 107 VAL A N 1
ATOM 845 C CA . VAL A 1 107 ? 13.319 7.388 -42.380 1.00 63.50 107 VAL A CA 1
ATOM 846 C C . VAL A 1 107 ? 14.114 8.293 -43.297 1.00 63.50 107 VAL A C 1
ATOM 848 O O . VAL A 1 107 ? 15.134 8.838 -42.885 1.00 63.50 107 VAL A O 1
ATOM 851 N N . GLU A 1 108 ? 13.753 8.319 -44.580 1.00 60.69 108 GLU A N 1
ATOM 852 C CA . GLU A 1 108 ? 14.182 9.377 -45.470 1.00 60.69 108 GLU A CA 1
ATOM 853 C C . GLU A 1 108 ? 13.808 10.641 -44.703 1.00 60.69 108 GLU A C 1
ATOM 855 O O . GLU A 1 108 ? 12.642 10.833 -44.347 1.00 60.69 108 GLU A O 1
ATOM 860 N N . GLU A 1 109 ? 14.815 11.414 -44.293 1.00 55.00 109 GLU A N 1
ATOM 861 C CA . GLU A 1 109 ? 14.654 12.656 -43.540 1.00 55.00 109 GLU A CA 1
ATOM 862 C C . GLU A 1 109 ? 14.004 13.728 -44.432 1.00 55.00 109 GLU A C 1
ATOM 864 O O . GLU A 1 109 ? 14.465 14.858 -44.540 1.00 55.00 109 GLU A O 1
ATOM 869 N N . GLU A 1 110 ? 12.913 13.398 -45.112 1.00 55.88 110 GLU A N 1
ATOM 870 C CA . GLU A 1 110 ? 12.079 14.355 -45.801 1.00 55.88 110 GLU A CA 1
ATOM 871 C C . GLU A 1 110 ? 11.181 15.021 -44.763 1.00 55.88 110 GLU A C 1
ATOM 873 O O . GLU A 1 110 ? 10.077 14.581 -44.443 1.00 55.88 110 GLU A O 1
ATOM 878 N N . GLY A 1 111 ? 11.688 16.127 -44.218 1.00 56.16 111 GLY A N 1
ATOM 879 C CA . GLY A 1 111 ? 10.831 17.148 -43.629 1.00 56.16 111 GLY A CA 1
ATOM 880 C C . GLY A 1 111 ? 10.993 17.405 -42.139 1.00 56.16 111 GLY A C 1
ATOM 881 O O . GLY A 1 111 ? 10.103 18.025 -41.553 1.00 56.16 111 GLY A O 1
ATOM 882 N N . ARG A 1 112 ? 12.131 17.067 -41.518 1.00 48.91 112 ARG A N 1
ATOM 883 C C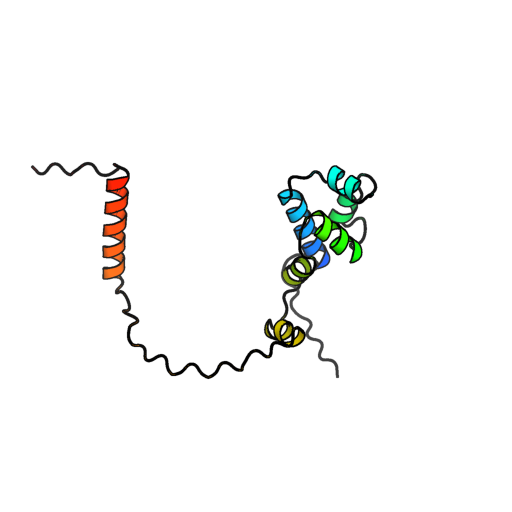A . ARG A 1 112 ? 12.592 17.922 -40.416 1.00 48.91 112 ARG A CA 1
ATOM 884 C C . ARG A 1 112 ? 13.002 19.251 -41.043 1.00 48.91 112 ARG A C 1
ATOM 886 O O . ARG A 1 112 ? 14.132 19.435 -41.473 1.00 48.91 112 ARG A O 1
ATOM 893 N N . ARG A 1 113 ? 12.049 20.178 -41.157 1.00 59.19 113 ARG A N 1
ATOM 894 C CA . ARG A 1 113 ? 12.425 21.588 -41.191 1.00 59.19 113 ARG A CA 1
ATOM 895 C C . ARG A 1 113 ? 13.018 21.851 -39.821 1.00 59.19 113 ARG A C 1
ATOM 897 O O . ARG A 1 113 ? 12.273 21.947 -38.845 1.00 59.19 113 ARG A O 1
ATOM 904 N N . ASP A 1 114 ? 14.340 21.858 -39.743 1.00 60.53 114 ASP A N 1
ATOM 905 C CA . ASP A 1 114 ? 15.029 22.464 -38.620 1.00 60.53 114 ASP A CA 1
ATOM 906 C C . ASP A 1 114 ? 14.572 23.920 -38.613 1.00 60.53 114 ASP A C 1
ATOM 908 O O . ASP A 1 114 ? 14.985 24.712 -39.457 1.00 60.53 114 ASP A O 1
ATOM 912 N N . LEU A 1 115 ? 13.597 24.231 -37.755 1.00 61.62 115 LEU A N 1
ATOM 913 C CA . LEU A 1 115 ? 13.175 25.605 -37.538 1.00 61.62 115 LEU A CA 1
ATOM 914 C C . LEU A 1 115 ? 14.415 26.336 -37.048 1.00 61.62 115 LEU A C 1
ATOM 916 O O . LEU A 1 115 ? 14.939 26.011 -35.976 1.00 61.62 115 LEU A O 1
ATOM 920 N N . ASP A 1 116 ? 14.899 27.270 -37.859 1.00 78.81 116 ASP A N 1
ATOM 921 C CA . ASP A 1 116 ? 16.032 28.083 -37.466 1.00 78.81 116 ASP A CA 1
ATOM 922 C C . ASP A 1 116 ? 15.653 28.852 -36.196 1.00 78.81 116 ASP A C 1
ATOM 924 O O . ASP A 1 116 ? 14.488 29.192 -35.956 1.00 78.81 116 ASP A O 1
ATOM 928 N N . ARG A 1 117 ? 16.641 29.090 -35.339 1.00 71.69 117 ARG A N 1
ATOM 929 C CA . ARG A 1 117 ? 16.439 29.707 -34.025 1.00 71.69 117 ARG A CA 1
ATOM 930 C C . ARG A 1 117 ? 15.691 31.034 -34.139 1.00 71.69 117 ARG A C 1
ATOM 932 O O . ARG A 1 117 ? 14.849 31.339 -33.294 1.00 71.69 117 ARG A O 1
ATOM 939 N N . ASP A 1 118 ? 15.977 31.763 -35.208 1.00 77.00 118 ASP A N 1
ATOM 940 C CA . ASP A 1 118 ? 15.399 33.063 -35.510 1.00 77.00 118 ASP A CA 1
ATOM 941 C C . ASP A 1 118 ? 13.924 32.945 -35.940 1.00 77.00 118 ASP A C 1
ATOM 943 O O . ASP A 1 118 ? 13.089 33.736 -35.500 1.00 77.00 118 ASP A O 1
ATOM 947 N N . GLU A 1 119 ? 13.555 31.908 -36.704 1.00 80.06 119 GLU A N 1
ATOM 948 C CA . GLU A 1 119 ? 12.153 31.639 -37.067 1.00 80.06 119 GLU A CA 1
ATOM 949 C C . GLU A 1 119 ? 11.316 31.253 -35.844 1.00 80.06 119 GLU A C 1
ATOM 951 O O . GLU A 1 119 ? 10.176 31.701 -35.687 1.00 80.06 119 GLU A O 1
ATOM 956 N N . LEU A 1 120 ? 11.885 30.442 -34.947 1.00 84.31 120 LEU A N 1
ATOM 957 C CA . LEU A 1 120 ? 11.216 30.046 -33.711 1.00 84.31 120 LEU A CA 1
ATOM 958 C C . LEU A 1 120 ? 10.982 31.250 -32.795 1.00 84.31 120 LEU A C 1
ATOM 960 O O . LEU A 1 120 ? 9.912 31.372 -32.193 1.00 84.31 120 LEU A O 1
ATOM 964 N N . GLU A 1 121 ? 11.969 32.139 -32.693 1.00 83.25 121 GLU A N 1
ATOM 965 C CA . GLU A 1 121 ? 11.878 33.341 -31.872 1.00 83.25 121 GLU A CA 1
ATOM 966 C C . GLU A 1 121 ? 10.811 34.309 -32.401 1.00 83.25 121 GLU A C 1
ATOM 968 O O . GLU A 1 121 ? 10.013 34.833 -31.617 1.00 83.25 121 GLU A O 1
ATOM 973 N N . GLU A 1 122 ? 10.729 34.485 -33.720 1.00 88.00 122 GLU A N 1
ATOM 974 C CA . GLU A 1 122 ? 9.715 35.334 -34.346 1.00 88.00 122 GLU A CA 1
ATOM 975 C C . GLU A 1 122 ? 8.304 34.758 -34.159 1.00 88.00 122 GLU A C 1
ATOM 977 O O . GLU A 1 122 ? 7.365 35.474 -33.795 1.00 88.00 122 GLU A O 1
ATOM 982 N N . MET A 1 123 ? 8.159 33.438 -34.292 1.00 84.81 123 MET A N 1
ATOM 983 C CA . MET A 1 123 ? 6.890 32.751 -34.057 1.00 84.81 123 MET A CA 1
ATOM 984 C C . MET A 1 123 ? 6.451 32.854 -32.585 1.00 84.81 123 MET A C 1
ATOM 986 O O . MET A 1 123 ? 5.273 33.081 -32.295 1.00 84.81 123 MET A O 1
ATOM 990 N N . MET A 1 124 ? 7.398 32.773 -31.642 1.00 86.12 124 MET A N 1
ATOM 991 C CA . MET A 1 124 ? 7.146 33.006 -30.215 1.00 86.12 124 MET A CA 1
ATOM 992 C C . MET A 1 124 ? 6.726 34.452 -29.926 1.00 86.12 124 MET A C 1
ATOM 994 O O . MET A 1 124 ? 5.793 34.666 -29.148 1.00 86.12 124 MET A O 1
ATOM 998 N N . ARG A 1 125 ? 7.371 35.448 -30.551 1.00 84.94 125 ARG A N 1
ATOM 999 C CA . ARG A 1 125 ? 6.998 36.868 -30.410 1.00 84.94 125 ARG A CA 1
ATOM 1000 C C . ARG A 1 125 ? 5.598 37.137 -30.948 1.00 84.94 125 ARG A C 1
ATOM 1002 O O . ARG A 1 125 ? 4.840 37.862 -30.301 1.00 84.94 125 ARG A O 1
ATOM 1009 N N . ALA A 1 126 ? 5.243 36.543 -32.086 1.00 86.44 126 ALA A N 1
ATOM 1010 C CA . ALA A 1 126 ? 3.914 36.670 -32.671 1.00 86.44 126 ALA A CA 1
ATOM 1011 C C . ALA A 1 126 ? 2.830 36.093 -31.745 1.00 86.44 126 ALA A C 1
ATOM 1013 O O . ALA A 1 126 ? 1.837 36.766 -31.470 1.00 86.44 126 ALA A O 1
ATOM 1014 N N . LEU A 1 127 ? 3.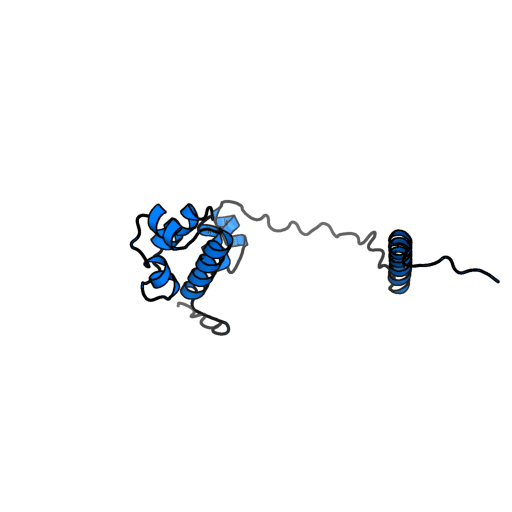058 34.897 -31.190 1.00 87.94 127 LEU A N 1
ATOM 1015 C CA . LEU A 1 127 ? 2.125 34.253 -30.260 1.00 87.94 127 LEU A CA 1
ATOM 1016 C C . LEU A 1 127 ? 1.979 35.023 -28.942 1.00 87.94 127 LEU A C 1
ATOM 1018 O O . LEU A 1 127 ? 0.866 35.211 -28.458 1.00 87.94 127 LEU A O 1
ATOM 1022 N N . LEU A 1 128 ? 3.086 35.511 -28.376 1.00 85.12 128 LEU A N 1
ATOM 1023 C CA . LEU A 1 128 ? 3.053 36.324 -27.158 1.00 85.12 128 LEU A CA 1
ATOM 1024 C C . LEU A 1 128 ? 2.305 37.638 -27.376 1.00 85.12 128 LEU A C 1
ATOM 1026 O O . LEU A 1 128 ? 1.518 38.027 -26.520 1.00 85.12 128 LEU A O 1
ATOM 1030 N N . ARG A 1 129 ? 2.504 38.308 -28.516 1.00 80.88 129 ARG A N 1
ATOM 1031 C CA . ARG A 1 129 ? 1.769 39.535 -28.851 1.00 80.88 129 ARG A CA 1
ATOM 1032 C C . ARG A 1 129 ? 0.274 39.263 -28.979 1.00 80.88 129 ARG A C 1
ATOM 1034 O O . ARG A 1 129 ? -0.518 39.982 -28.380 1.00 80.88 129 ARG A O 1
ATOM 1041 N N . GLN A 1 130 ? -0.091 38.198 -29.688 1.00 81.75 130 GLN A N 1
ATOM 1042 C CA . GLN A 1 130 ? -1.483 37.801 -29.870 1.00 81.75 130 GLN A CA 1
ATOM 1043 C C . GLN A 1 130 ? -2.172 37.497 -28.532 1.00 81.75 130 GLN A C 1
ATOM 1045 O O . GLN A 1 130 ? -3.295 37.941 -28.300 1.00 81.75 130 GLN A O 1
ATOM 1050 N N . GLU A 1 131 ? -1.506 36.772 -27.631 1.00 84.44 131 GLU A N 1
ATOM 1051 C CA . GLU A 1 131 ? -2.070 36.489 -26.310 1.00 84.44 131 GLU A CA 1
ATOM 1052 C C . GLU A 1 131 ? -2.111 37.742 -25.423 1.00 84.44 131 GLU A C 1
ATOM 1054 O O . GLU A 1 131 ? -3.110 37.986 -24.752 1.00 84.44 131 GLU A O 1
ATOM 1059 N N . LEU A 1 132 ? -1.097 38.608 -25.461 1.00 79.00 132 LEU A N 1
ATOM 1060 C CA . LEU A 1 132 ? -1.109 39.861 -24.697 1.00 79.00 132 LEU A CA 1
ATOM 1061 C C . LEU A 1 132 ? -2.200 40.841 -25.166 1.00 79.00 132 LEU A C 1
ATOM 1063 O O . LEU A 1 132 ? -2.826 41.490 -24.326 1.00 79.00 132 LEU A O 1
ATOM 1067 N N . GLU A 1 133 ? -2.477 40.917 -26.470 1.00 79.31 133 GLU A N 1
ATOM 1068 C CA . GLU A 1 133 ? -3.618 41.662 -27.024 1.00 79.31 133 GLU A CA 1
ATOM 1069 C C . GLU A 1 133 ? -4.950 41.048 -26.580 1.00 79.31 133 GLU A C 1
ATOM 1071 O O . GLU A 1 133 ? -5.858 41.757 -26.145 1.00 79.31 133 GLU A O 1
ATOM 1076 N N . ARG A 1 134 ? -5.055 39.715 -26.605 1.00 76.38 134 ARG A N 1
ATOM 1077 C CA . ARG A 1 134 ? -6.245 38.986 -26.148 1.00 76.38 134 ARG A CA 1
ATOM 1078 C C . ARG A 1 134 ? -6.546 39.207 -24.663 1.00 76.38 134 ARG A C 1
ATOM 1080 O O . ARG A 1 134 ? -7.716 39.237 -24.284 1.00 76.38 134 ARG A O 1
ATOM 1087 N N . PHE A 1 135 ? -5.518 39.371 -23.831 1.00 75.81 135 PHE A N 1
ATOM 1088 C CA . PHE A 1 135 ? -5.652 39.676 -22.403 1.00 75.81 135 PHE A CA 1
ATOM 1089 C C . PHE A 1 135 ? -5.738 41.181 -22.092 1.00 75.81 135 PHE A C 1
ATOM 1091 O O . PHE A 1 135 ? -5.850 41.542 -20.920 1.00 75.81 135 PHE A O 1
ATOM 1098 N N . GLY A 1 136 ? -5.726 42.056 -23.107 1.00 68.25 136 GLY A N 1
ATOM 1099 C CA . GLY A 1 136 ? -5.858 43.508 -22.936 1.00 68.25 136 GLY A CA 1
ATOM 1100 C C . GLY A 1 136 ? -4.667 44.166 -22.230 1.00 68.25 136 GLY A C 1
ATOM 1101 O O . GLY A 1 136 ? -4.833 45.187 -21.573 1.00 68.25 136 GLY A O 1
ATOM 1102 N N . LEU A 1 137 ? -3.477 43.565 -22.320 1.00 66.56 137 LEU A N 1
ATOM 1103 C CA . LEU A 1 137 ? -2.249 44.029 -21.655 1.00 66.56 137 LEU A CA 1
ATOM 1104 C C . LEU A 1 137 ? -1.327 44.841 -22.583 1.00 66.56 137 LEU A C 1
ATOM 1106 O O . LEU A 1 137 ? -0.256 45.276 -22.161 1.00 66.56 137 LEU A O 1
ATOM 1110 N N . LEU A 1 138 ? -1.739 45.051 -23.835 1.00 56.03 138 LEU A N 1
ATOM 1111 C CA . LEU A 1 138 ? -1.095 45.935 -24.803 1.00 56.03 138 LEU A CA 1
ATOM 1112 C C . LEU A 1 138 ? -2.105 47.008 -25.220 1.00 56.03 138 LEU A C 1
ATOM 1114 O O . LEU A 1 138 ? -3.068 46.719 -25.925 1.00 56.03 138 LEU A O 1
ATOM 1118 N N . GLU A 1 139 ? -1.893 48.247 -24.778 1.00 61.72 139 GLU A N 1
ATOM 1119 C CA . GLU A 1 139 ? -2.597 49.402 -25.341 1.00 61.72 139 GLU A CA 1
ATOM 1120 C C . GLU A 1 139 ? -2.121 49.612 -26.790 1.00 61.72 139 GLU A C 1
ATOM 1122 O O . GLU A 1 139 ? -0.914 49.510 -27.045 1.00 61.72 139 GLU A O 1
ATOM 1127 N N . PRO A 1 140 ? -3.015 49.919 -27.750 1.00 53.09 140 PRO A N 1
ATOM 1128 C CA . PRO A 1 140 ? -2.599 50.254 -29.101 1.00 53.09 140 PRO A CA 1
ATOM 1129 C C . PRO A 1 140 ? -1.712 51.496 -29.034 1.00 53.09 140 PRO A C 1
ATOM 1131 O O . PRO A 1 140 ? -2.138 52.566 -28.592 1.00 53.09 140 PRO A O 1
ATOM 1134 N N . SER A 1 141 ? -0.460 51.341 -29.458 1.00 47.22 141 SER A N 1
ATOM 1135 C CA . SER A 1 141 ? 0.494 52.431 -29.601 1.00 47.22 141 SER A CA 1
ATOM 1136 C C . SER A 1 141 ? -0.137 53.543 -30.438 1.00 47.22 141 SER A C 1
ATOM 1138 O O . SER A 1 141 ? -0.340 53.408 -31.644 1.00 47.22 141 SER A O 1
ATOM 1140 N N . GLN A 1 142 ? -0.472 54.649 -29.774 1.00 43.25 142 GLN A N 1
ATOM 1141 C CA . GLN A 1 142 ? -0.842 55.899 -30.421 1.00 43.25 142 GLN A CA 1
ATOM 1142 C C . GLN A 1 142 ? 0.343 56.331 -31.288 1.00 43.25 142 GLN A C 1
ATOM 1144 O O . GLN A 1 142 ? 1.399 56.705 -30.781 1.00 43.25 142 GLN A O 1
ATOM 1149 N N . VAL A 1 143 ? 0.167 56.223 -32.602 1.00 45.00 143 VAL A N 1
ATOM 1150 C CA . VAL A 1 143 ? 1.052 56.821 -33.597 1.00 45.00 143 VAL A CA 1
ATOM 1151 C C . VAL A 1 143 ? 0.803 58.333 -33.573 1.00 45.00 143 VAL A C 1
ATOM 1153 O O . VAL A 1 143 ? -0.304 58.787 -33.866 1.00 45.00 143 VAL A O 1
ATOM 1156 N N . SER A 1 144 ? 1.826 59.099 -33.199 1.00 39.22 144 SER A N 1
ATOM 1157 C CA . SER A 1 144 ? 2.019 60.511 -33.560 1.00 39.22 144 SER A CA 1
ATOM 1158 C C . SER A 1 144 ? 3.335 60.631 -34.308 1.00 39.22 144 SER A C 1
ATOM 1160 O O . SER A 1 144 ? 4.314 60.009 -33.837 1.00 39.22 144 SER A O 1
#

pLDDT: mean 81.02, std 18.22, range [38.16, 98.06]

Sequence (144 aa):
MFTMITDRTESTGSETERLLRLLDAAILMSRRSRREIERKLGWSQGYLGSLLRGRIGLKVWHVFALSRELGIEPLSLFLTVAPPRDPSWILQQLGINPATPEPAPPVEEEGRRDLDRDELEEMMRALLRQELERFGLLEPSQVS

Secondary structure (DSSP, 8-state):
----------SSS-HHHHHHHHHHHHHHHTT--HHHHHHHTTPPTTHHHHHHTTSS---HHHHHHHHHHHT--HHHHHHHHS--S-HHHHHHHTT------PPPP-----------HHHHHHHHHHHHHHHHHHTT-S------